Protein AF-A0A6N3B3M1-F1 (afdb_monomer)

Radius of gyration: 25.16 Å; Cα contacts (8 Å, |Δi|>4): 23; chains: 1; bounding box: 52×20×69 Å

Structure (mmCIF, N/CA/C/O backbone):
data_AF-A0A6N3B3M1-F1
#
_entry.id   AF-A0A6N3B3M1-F1
#
loop_
_atom_site.group_PDB
_atom_site.id
_atom_site.type_symbol
_atom_site.label_atom_id
_atom_site.label_alt_id
_atom_site.label_comp_id
_atom_site.label_asym_id
_atom_site.label_entity_id
_atom_site.label_seq_id
_atom_site.pdbx_PDB_ins_code
_atom_site.Cartn_x
_atom_site.Cartn_y
_atom_site.Cartn_z
_atom_site.occupancy
_atom_site.B_iso_or_equiv
_atom_site.auth_seq_id
_atom_site.auth_comp_id
_atom_site.auth_asym_id
_atom_site.auth_atom_id
_atom_site.pdbx_PDB_model_num
ATOM 1 N N . MET A 1 1 ? 2.260 12.592 3.455 1.00 60.28 1 MET A N 1
ATOM 2 C CA . MET A 1 1 ? 1.849 11.471 2.584 1.00 60.28 1 MET A CA 1
ATOM 3 C C . MET A 1 1 ? 2.572 10.211 3.037 1.00 60.28 1 MET A C 1
ATOM 5 O O . MET A 1 1 ? 3.797 10.239 3.058 1.00 60.28 1 MET A O 1
ATOM 9 N N . ALA A 1 2 ? 1.848 9.152 3.419 1.00 81.25 2 ALA A N 1
ATOM 10 C CA . ALA A 1 2 ? 2.432 7.887 3.896 1.00 81.25 2 ALA A CA 1
ATOM 11 C C . ALA A 1 2 ? 3.387 7.238 2.872 1.00 81.25 2 ALA A C 1
ATOM 13 O O . ALA A 1 2 ? 4.374 6.624 3.255 1.00 81.25 2 ALA A O 1
ATOM 14 N N . TYR A 1 3 ? 3.163 7.482 1.577 1.00 91.69 3 TYR A N 1
ATOM 15 C CA . TYR A 1 3 ? 3.923 6.864 0.487 1.00 91.69 3 TYR A CA 1
ATOM 16 C C . TYR A 1 3 ? 4.862 7.822 -0.256 1.00 91.69 3 TYR A C 1
ATOM 18 O O . TYR A 1 3 ? 5.368 7.472 -1.316 1.00 91.69 3 TYR A O 1
ATOM 26 N N . LYS A 1 4 ? 5.146 9.014 0.293 1.00 92.56 4 LYS A N 1
ATOM 27 C CA . LYS A 1 4 ? 5.888 10.089 -0.403 1.00 92.56 4 LYS A CA 1
ATOM 28 C C . LYS A 1 4 ? 7.195 9.620 -1.057 1.00 92.56 4 LYS A C 1
ATOM 30 O O . LYS A 1 4 ? 7.555 10.085 -2.132 1.00 92.56 4 LYS A O 1
ATOM 35 N N . TYR A 1 5 ? 7.945 8.750 -0.383 1.00 92.31 5 TYR A N 1
ATOM 36 C CA . TYR A 1 5 ? 9.223 8.248 -0.895 1.00 92.31 5 TYR A CA 1
ATOM 37 C C . TYR A 1 5 ? 9.047 7.166 -1.962 1.00 92.31 5 TYR A C 1
ATOM 39 O O . TYR A 1 5 ? 9.803 7.156 -2.927 1.00 92.31 5 TYR A O 1
ATOM 47 N N . MET A 1 6 ? 8.032 6.311 -1.828 1.00 91.88 6 MET A N 1
ATOM 48 C CA . MET A 1 6 ? 7.698 5.297 -2.831 1.00 91.88 6 MET A CA 1
ATOM 49 C C . MET A 1 6 ? 7.164 5.951 -4.109 1.00 91.88 6 MET A C 1
ATOM 51 O O . MET A 1 6 ? 7.585 5.590 -5.199 1.00 91.88 6 MET A O 1
ATOM 55 N N . GLU A 1 7 ? 6.323 6.980 -3.984 1.00 94.75 7 GLU A N 1
ATOM 56 C CA . GLU A 1 7 ? 5.840 7.779 -5.119 1.00 94.75 7 GLU A CA 1
ATOM 57 C C . GLU A 1 7 ? 7.009 8.421 -5.882 1.00 94.75 7 GLU A C 1
ATOM 59 O O . GLU A 1 7 ? 7.090 8.301 -7.102 1.00 94.75 7 GLU A O 1
ATOM 64 N N . LYS A 1 8 ? 7.989 8.989 -5.167 1.00 95.44 8 LYS A N 1
ATOM 65 C CA . LYS A 1 8 ? 9.218 9.514 -5.785 1.00 95.44 8 LYS A CA 1
ATOM 66 C C . LYS A 1 8 ? 10.064 8.443 -6.476 1.00 95.44 8 LYS A C 1
ATOM 68 O O . LYS A 1 8 ? 10.682 8.727 -7.498 1.00 95.44 8 LYS A O 1
ATOM 73 N N . GLN A 1 9 ? 10.135 7.234 -5.920 1.00 92.75 9 GLN A N 1
ATOM 74 C CA . GLN A 1 9 ? 10.850 6.121 -6.552 1.00 92.75 9 GLN A CA 1
ATOM 75 C C . GLN A 1 9 ? 10.151 5.668 -7.836 1.00 92.75 9 GLN A C 1
ATOM 77 O O . GLN A 1 9 ? 10.822 5.467 -8.844 1.00 92.75 9 GLN A O 1
ATOM 82 N N . VAL A 1 10 ? 8.817 5.592 -7.829 1.00 95.06 10 VAL A N 1
ATOM 83 C CA . VAL A 1 10 ? 8.008 5.301 -9.021 1.00 95.06 10 VAL A CA 1
ATOM 84 C C . VAL A 1 10 ? 8.226 6.366 -10.097 1.00 95.06 10 VAL A C 1
ATOM 86 O O . VAL A 1 10 ? 8.462 6.019 -11.251 1.00 95.06 10 VAL A O 1
ATOM 89 N N . GLU A 1 11 ? 8.205 7.652 -9.738 1.00 96.00 11 GLU A N 1
ATOM 90 C CA . GLU A 1 11 ? 8.479 8.755 -10.672 1.00 96.00 11 GLU A CA 1
ATOM 91 C C . GLU A 1 11 ? 9.893 8.674 -11.266 1.00 96.00 11 GLU A C 1
ATOM 93 O O . GLU A 1 11 ? 10.064 8.798 -12.480 1.00 96.00 11 GLU A O 1
ATOM 98 N N . GLY A 1 12 ? 10.907 8.420 -10.434 1.00 94.12 12 GLY A N 1
ATOM 99 C CA . GLY A 1 12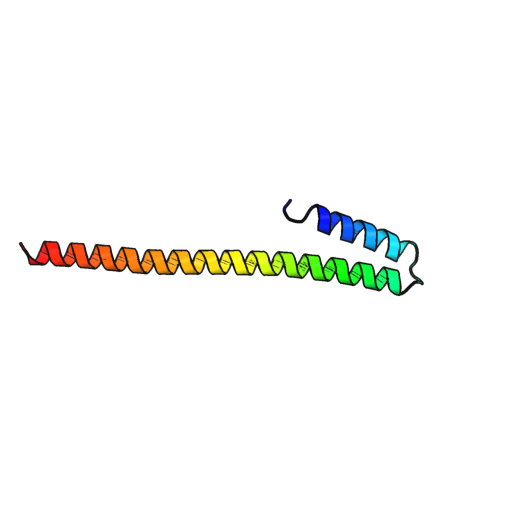 ? 12.291 8.270 -10.886 1.00 94.12 12 GLY A CA 1
ATOM 100 C C . GLY A 1 12 ? 12.489 7.060 -11.802 1.00 94.12 12 GLY A C 1
ATOM 101 O O . GLY A 1 12 ? 13.136 7.172 -12.845 1.00 94.12 12 GLY A O 1
ATOM 102 N N . ALA A 1 13 ? 11.894 5.918 -11.453 1.00 94.06 13 ALA A N 1
ATOM 103 C CA . ALA A 1 13 ? 11.936 4.708 -12.268 1.00 94.06 13 ALA A CA 1
ATOM 104 C C . ALA A 1 13 ? 11.191 4.892 -13.597 1.00 94.06 13 ALA A C 1
ATOM 106 O O . ALA A 1 13 ? 11.688 4.473 -14.641 1.00 94.06 13 ALA A O 1
ATOM 107 N N . LYS A 1 14 ? 10.051 5.594 -13.584 1.00 96.31 14 LYS A N 1
ATOM 108 C CA . LYS A 1 14 ? 9.303 5.954 -14.793 1.00 96.31 14 LYS A CA 1
ATOM 109 C C . LYS A 1 14 ? 10.143 6.815 -15.731 1.00 96.31 14 LYS A C 1
ATOM 111 O O . LYS A 1 14 ? 10.257 6.493 -16.908 1.00 96.31 14 LYS A O 1
ATOM 116 N N . ALA A 1 15 ? 10.786 7.858 -15.206 1.00 96.25 15 ALA A N 1
ATOM 117 C CA . ALA A 1 15 ? 11.648 8.729 -16.001 1.00 96.25 15 ALA A CA 1
ATOM 118 C C . ALA A 1 15 ? 12.824 7.961 -16.635 1.00 96.25 15 ALA A C 1
ATOM 120 O O . ALA A 1 15 ? 13.201 8.231 -17.775 1.00 96.25 15 ALA A O 1
ATOM 121 N N . LEU A 1 16 ? 13.391 6.979 -15.924 1.00 93.44 16 LEU A N 1
ATOM 122 C CA . LEU A 1 16 ? 14.437 6.103 -16.463 1.00 93.44 16 LEU A CA 1
ATOM 123 C C . LEU A 1 16 ? 13.909 5.163 -17.554 1.00 93.44 16 LEU A C 1
ATOM 125 O O . LEU A 1 16 ? 14.558 5.026 -18.592 1.00 93.44 16 LEU A O 1
ATOM 129 N N . ALA A 1 17 ? 12.738 4.557 -17.352 1.00 94.69 17 ALA A N 1
ATOM 130 C CA . ALA A 1 17 ? 12.099 3.686 -18.336 1.00 94.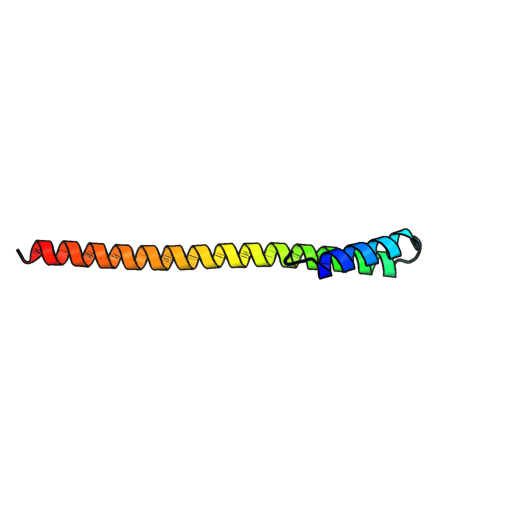69 17 ALA A CA 1
ATOM 131 C C . ALA A 1 17 ? 11.730 4.442 -19.624 1.00 94.69 17 ALA A C 1
ATOM 133 O O . ALA A 1 17 ? 11.957 3.938 -20.721 1.00 94.69 17 ALA A O 1
ATOM 134 N N . GLU A 1 18 ? 11.222 5.671 -19.503 1.00 94.50 18 GLU A N 1
ATOM 135 C CA . GLU A 1 18 ? 10.886 6.531 -20.644 1.00 94.50 18 GLU A CA 1
ATOM 136 C C . GLU A 1 18 ? 12.131 7.023 -21.391 1.00 94.50 18 GLU A C 1
ATOM 138 O O . GLU A 1 18 ? 12.130 7.091 -22.619 1.00 94.50 18 GLU A O 1
ATOM 143 N N . LYS A 1 19 ? 13.214 7.338 -20.668 1.00 96.50 19 LYS A N 1
ATOM 144 C CA . LYS A 1 19 ? 14.480 7.778 -21.272 1.00 96.50 19 LYS A CA 1
ATOM 145 C C . LYS A 1 19 ? 15.185 6.657 -22.039 1.00 96.50 19 LYS A C 1
ATOM 147 O O . LYS A 1 19 ? 15.846 6.925 -23.041 1.00 96.50 19 LYS A O 1
ATOM 152 N N . TYR A 1 20 ? 15.048 5.414 -21.582 1.00 94.44 20 TYR A N 1
ATOM 153 C CA . TYR A 1 20 ? 15.705 4.245 -22.166 1.00 94.44 20 TYR A CA 1
ATOM 154 C C . TYR A 1 20 ? 14.684 3.142 -22.488 1.00 94.44 20 TYR A C 1
ATOM 156 O O . TYR A 1 20 ? 14.728 2.061 -21.898 1.00 94.44 20 TYR A O 1
ATOM 164 N N . PRO A 1 21 ? 13.785 3.366 -23.467 1.00 92.12 21 PRO A N 1
ATOM 165 C CA . PRO A 1 21 ? 12.659 2.465 -23.727 1.00 92.12 21 PRO A CA 1
ATOM 166 C C . PRO A 1 21 ? 13.090 1.089 -24.251 1.00 92.12 21 PRO A C 1
ATOM 168 O O . PRO A 1 21 ? 12.334 0.128 -24.154 1.00 92.12 21 PRO A O 1
ATOM 171 N N . HIS A 1 22 ? 14.306 0.986 -24.790 1.00 95.19 22 HIS A N 1
ATOM 172 C CA . HIS A 1 22 ? 14.899 -0.247 -25.309 1.00 95.19 22 HIS A CA 1
ATOM 173 C C . HIS A 1 22 ? 15.560 -1.112 -24.223 1.00 95.19 22 HIS A C 1
ATOM 175 O O . HIS A 1 22 ? 15.937 -2.248 -24.500 1.00 95.19 22 HIS A O 1
ATOM 181 N N . MET A 1 23 ? 15.732 -0.598 -23.000 1.00 94.50 23 MET A N 1
ATOM 182 C CA . MET A 1 23 ? 16.322 -1.354 -21.897 1.00 94.50 23 MET A CA 1
ATOM 183 C C . MET A 1 23 ? 15.227 -1.973 -21.031 1.00 94.50 23 MET A C 1
ATOM 185 O O . MET A 1 23 ? 14.596 -1.290 -20.222 1.00 94.50 23 MET A O 1
ATOM 189 N N . GLN A 1 24 ? 15.056 -3.290 -21.157 1.00 93.81 24 GLN A N 1
ATOM 190 C CA . GLN A 1 24 ? 14.055 -4.049 -20.402 1.00 93.81 24 GLN A CA 1
ATOM 191 C C . GLN A 1 24 ? 14.203 -3.864 -18.884 1.00 93.81 24 GLN A C 1
ATOM 193 O O . GLN A 1 24 ? 13.215 -3.640 -18.194 1.00 93.81 24 GLN A O 1
ATOM 198 N N . THR A 1 25 ? 15.440 -3.822 -18.378 1.00 94.69 25 THR A N 1
ATOM 199 C CA . THR A 1 25 ? 15.737 -3.629 -16.951 1.00 94.69 25 THR A CA 1
ATOM 200 C C . THR A 1 25 ? 15.081 -2.379 -16.363 1.00 94.69 25 THR A C 1
ATOM 202 O O . THR A 1 25 ? 14.573 -2.422 -15.248 1.00 94.69 25 THR A O 1
ATOM 205 N N . HIS A 1 26 ? 15.046 -1.259 -17.092 1.00 93.19 26 HIS A N 1
ATOM 206 C CA . HIS A 1 26 ? 14.415 -0.035 -16.587 1.00 93.19 26 HIS A CA 1
ATOM 207 C C . HIS A 1 26 ? 12.889 -0.136 -16.560 1.00 93.19 26 HIS A C 1
ATOM 209 O O . HIS A 1 26 ? 12.259 0.394 -15.646 1.00 93.19 26 HIS A O 1
ATOM 215 N N . GLN A 1 27 ? 12.297 -0.851 -17.520 1.00 93.06 27 GLN A N 1
ATOM 216 C CA . GLN A 1 27 ? 10.863 -1.131 -17.504 1.00 93.06 27 GLN A CA 1
ATOM 217 C C . GLN A 1 27 ? 10.480 -2.051 -16.342 1.00 93.06 27 GLN A C 1
ATOM 219 O O . GLN A 1 27 ? 9.454 -1.826 -15.703 1.00 93.06 27 GLN A O 1
ATOM 224 N N . ASP A 1 28 ? 11.304 -3.059 -16.058 1.00 95.19 28 ASP A N 1
ATOM 225 C CA . ASP A 1 28 ? 11.062 -4.011 -14.973 1.00 95.19 28 ASP A CA 1
ATOM 226 C C . ASP A 1 28 ? 11.163 -3.321 -13.609 1.00 95.19 28 ASP A C 1
ATOM 228 O O . ASP A 1 28 ? 10.234 -3.418 -12.814 1.00 95.19 28 ASP A O 1
ATOM 232 N N . ILE A 1 29 ? 12.203 -2.505 -13.393 1.00 91.94 29 ILE A N 1
ATOM 233 C CA . ILE A 1 29 ? 12.351 -1.688 -12.176 1.00 91.94 29 ILE A CA 1
ATOM 234 C C . ILE A 1 29 ? 11.129 -0.778 -11.973 1.00 91.94 29 ILE A C 1
ATOM 236 O O . ILE A 1 29 ? 10.613 -0.659 -10.862 1.00 91.94 29 ILE A O 1
ATOM 240 N N . TYR A 1 30 ? 10.633 -0.136 -13.036 1.00 95.00 30 TYR A N 1
ATOM 241 C CA . TYR A 1 30 ? 9.424 0.682 -12.941 1.00 95.00 30 TYR A CA 1
ATOM 242 C C . TYR A 1 30 ? 8.198 -0.141 -12.516 1.00 95.00 30 TYR A C 1
ATOM 244 O O . TYR A 1 30 ? 7.487 0.270 -11.597 1.00 95.00 30 TYR A O 1
ATOM 252 N N . LYS A 1 31 ? 7.973 -1.308 -13.134 1.00 93.69 31 LYS A N 1
ATOM 253 C CA . LYS A 1 31 ? 6.864 -2.208 -12.775 1.00 93.69 31 LYS A CA 1
ATOM 254 C C . LYS A 1 31 ? 6.952 -2.669 -11.321 1.00 93.69 31 LYS A C 1
ATOM 256 O O . LYS A 1 31 ? 5.949 -2.601 -10.617 1.00 93.69 31 LYS A O 1
ATOM 261 N N . GLU A 1 32 ? 8.137 -3.063 -10.859 1.00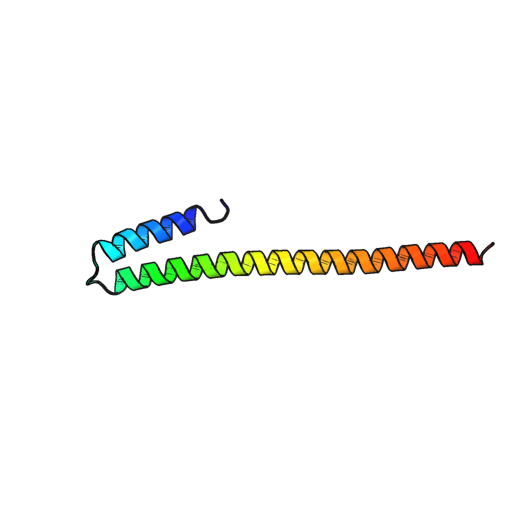 92.69 32 GLU A N 1
ATOM 262 C CA . GLU A 1 32 ? 8.363 -3.485 -9.472 1.00 92.69 32 GLU A CA 1
ATOM 263 C C . GLU A 1 32 ? 8.010 -2.373 -8.476 1.00 92.69 32 GLU A C 1
ATOM 265 O O . GLU A 1 32 ? 7.293 -2.608 -7.502 1.00 92.69 32 GLU A O 1
ATOM 270 N N . HIS A 1 33 ? 8.453 -1.136 -8.728 1.00 92.06 33 HIS A N 1
ATOM 271 C CA . HIS A 1 33 ? 8.133 -0.009 -7.849 1.00 92.06 33 HIS A CA 1
ATOM 272 C C . HIS A 1 33 ? 6.631 0.307 -7.809 1.00 92.06 33 HIS A C 1
ATOM 274 O O . HIS A 1 33 ? 6.112 0.647 -6.742 1.00 92.06 33 HIS A O 1
ATOM 280 N N . VAL A 1 34 ? 5.927 0.186 -8.941 1.00 93.56 34 VAL A N 1
ATOM 281 C CA . VAL A 1 34 ? 4.464 0.337 -8.994 1.00 93.56 34 VAL A CA 1
ATOM 282 C C . VAL A 1 34 ? 3.781 -0.758 -8.174 1.00 93.56 34 VAL A C 1
ATOM 284 O O . VAL A 1 34 ? 2.960 -0.446 -7.312 1.00 93.56 34 VAL A O 1
ATOM 287 N N . GLU A 1 35 ? 4.170 -2.019 -8.369 1.00 91.31 35 GLU A N 1
ATOM 288 C CA . GLU A 1 35 ? 3.580 -3.163 -7.669 1.00 91.31 35 GLU A CA 1
ATOM 289 C C . GLU A 1 35 ? 3.769 -3.069 -6.146 1.00 91.31 35 GLU A C 1
ATOM 291 O O . GLU A 1 35 ? 2.837 -3.310 -5.375 1.00 91.31 35 GLU A O 1
ATOM 296 N N . VAL A 1 36 ? 4.959 -2.670 -5.688 1.00 92.94 36 VAL A N 1
ATOM 297 C CA . VAL A 1 36 ? 5.237 -2.470 -4.258 1.00 92.94 36 VAL A CA 1
ATOM 298 C C . VAL A 1 36 ? 4.351 -1.369 -3.670 1.00 92.94 36 VAL A C 1
ATOM 300 O O . VAL A 1 36 ? 3.808 -1.541 -2.575 1.00 92.94 36 VAL A O 1
ATOM 303 N N . LEU A 1 37 ? 4.167 -0.254 -4.385 1.00 92.19 37 LEU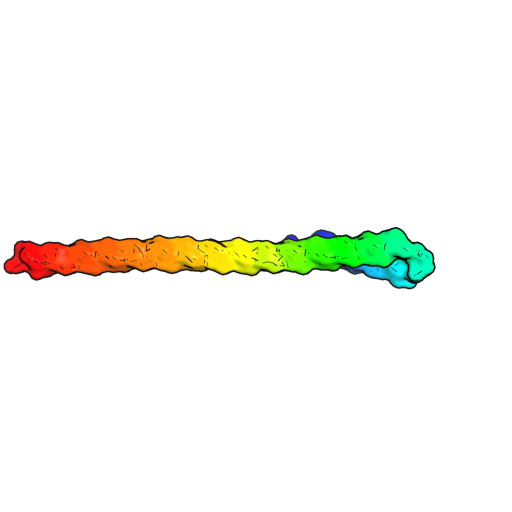 A N 1
ATOM 304 C CA . LEU A 1 37 ? 3.315 0.848 -3.933 1.00 92.19 37 LEU A CA 1
ATOM 305 C C . LEU A 1 37 ? 1.840 0.427 -3.829 1.00 92.19 37 LEU A C 1
ATOM 307 O O . LEU A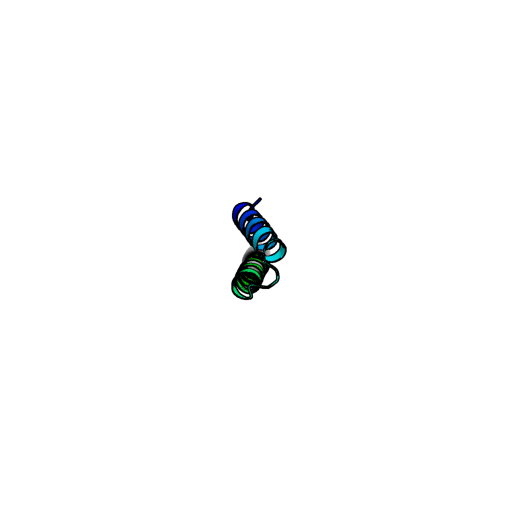 1 37 ? 1.166 0.785 -2.862 1.00 92.19 37 LEU A O 1
ATOM 311 N N . GLU A 1 38 ? 1.336 -0.333 -4.799 1.00 91.44 38 GLU A N 1
ATOM 312 C CA . GLU A 1 38 ? -0.038 -0.849 -4.784 1.00 91.44 38 GLU A CA 1
ATOM 313 C C . GLU A 1 38 ? -0.263 -1.832 -3.633 1.00 91.44 38 GLU A C 1
ATOM 315 O O . GLU A 1 38 ? -1.231 -1.690 -2.881 1.00 91.44 38 GLU A O 1
ATOM 320 N N . LYS A 1 39 ? 0.669 -2.769 -3.418 1.00 90.00 39 LYS A N 1
ATOM 321 C CA . LYS A 1 39 ? 0.609 -3.706 -2.286 1.00 90.00 39 LYS A CA 1
ATOM 322 C C . LYS A 1 39 ? 0.654 -2.991 -0.941 1.00 90.00 39 LYS A C 1
ATOM 324 O O . LYS A 1 39 ? -0.093 -3.364 -0.041 1.00 90.00 39 LYS A O 1
ATOM 329 N N . ALA A 1 40 ? 1.482 -1.955 -0.796 1.00 89.31 40 ALA A N 1
ATOM 330 C CA . ALA A 1 40 ? 1.552 -1.172 0.437 1.00 89.31 40 ALA A CA 1
ATOM 331 C C . ALA A 1 40 ? 0.215 -0.477 0.754 1.00 89.31 40 ALA A C 1
ATOM 333 O O . ALA A 1 40 ? -0.237 -0.502 1.898 1.00 89.31 40 ALA A O 1
ATOM 334 N N . LYS A 1 41 ? -0.453 0.085 -0.263 1.00 88.62 41 LYS A N 1
ATOM 335 C CA . LYS A 1 41 ? -1.785 0.695 -0.115 1.00 88.62 41 LYS A CA 1
ATOM 336 C C . LYS A 1 41 ? -2.846 -0.333 0.268 1.00 88.62 41 LYS A C 1
ATOM 338 O O . LYS A 1 41 ? -3.582 -0.116 1.228 1.00 88.62 41 LYS A O 1
ATOM 343 N N . ALA A 1 42 ? -2.883 -1.462 -0.439 1.00 90.12 42 ALA A N 1
ATOM 344 C CA . ALA A 1 42 ? -3.819 -2.544 -0.149 1.00 90.12 42 ALA A CA 1
ATOM 345 C C . ALA A 1 42 ? -3.618 -3.101 1.271 1.00 90.12 42 ALA A C 1
ATOM 347 O O . ALA A 1 42 ? -4.580 -3.341 1.996 1.00 90.12 42 ALA A O 1
ATOM 348 N N . PHE A 1 43 ? -2.367 -3.256 1.707 1.00 85.81 43 PHE A N 1
ATOM 349 C CA . PHE A 1 43 ? -2.057 -3.739 3.049 1.00 85.81 43 PHE A CA 1
ATOM 350 C C . PHE A 1 43 ? -2.524 -2.772 4.146 1.00 85.81 43 PHE A C 1
ATOM 352 O O . PHE A 1 43 ? -3.101 -3.209 5.142 1.00 85.81 43 PHE A O 1
ATOM 359 N N . ASP A 1 44 ? -2.363 -1.462 3.951 1.00 87.25 44 ASP A N 1
ATOM 360 C CA . ASP A 1 44 ? -2.879 -0.463 4.895 1.00 87.25 44 ASP A CA 1
ATOM 361 C C . ASP A 1 44 ? -4.414 -0.464 4.977 1.00 87.25 44 ASP A C 1
ATOM 363 O O . ASP A 1 44 ? -4.977 -0.227 6.050 1.00 87.25 44 ASP A O 1
ATOM 367 N N . GLU A 1 45 ? -5.116 -0.745 3.877 1.00 85.94 45 GLU A N 1
ATOM 368 C CA . GLU A 1 45 ? -6.572 -0.935 3.893 1.00 85.94 45 GLU A CA 1
ATOM 369 C C . GLU A 1 45 ? -6.975 -2.176 4.693 1.00 85.94 45 GLU A C 1
ATOM 371 O O . GLU A 1 45 ? -7.876 -2.094 5.531 1.00 85.94 45 GLU A O 1
ATOM 376 N N . VAL A 1 46 ? -6.260 -3.290 4.510 1.00 85.81 46 VAL A N 1
ATOM 377 C CA . VAL A 1 46 ? -6.472 -4.526 5.280 1.00 85.81 46 VAL A CA 1
ATOM 378 C C . VAL A 1 46 ? -6.229 -4.293 6.773 1.00 85.81 46 VAL A C 1
ATOM 380 O O . VAL A 1 46 ? -7.049 -4.699 7.598 1.00 85.81 46 VAL A O 1
ATOM 383 N N . ILE A 1 47 ? -5.159 -3.584 7.146 1.00 81.31 47 ILE A N 1
ATOM 384 C CA . ILE A 1 47 ? -4.891 -3.235 8.550 1.00 81.31 47 ILE A CA 1
ATOM 385 C C . ILE A 1 47 ? -6.030 -2.392 9.126 1.00 81.31 47 ILE A C 1
ATOM 387 O O . ILE A 1 47 ? -6.509 -2.676 10.225 1.00 81.31 47 ILE A O 1
ATOM 391 N N . LYS A 1 48 ? -6.490 -1.367 8.400 1.00 81.81 48 LYS A N 1
ATOM 392 C CA . LYS A 1 48 ? -7.595 -0.508 8.853 1.00 81.81 48 LYS A CA 1
ATOM 393 C C . LYS A 1 48 ? -8.895 -1.289 9.017 1.00 81.81 48 LYS A C 1
ATOM 395 O O . LYS A 1 48 ? -9.621 -1.047 9.979 1.00 81.81 48 LYS A O 1
ATOM 400 N N . ALA A 1 49 ? -9.197 -2.205 8.098 1.00 80.19 49 ALA A N 1
ATOM 401 C CA . ALA A 1 49 ? -10.363 -3.076 8.199 1.00 80.19 49 ALA A CA 1
ATOM 402 C C . ALA A 1 49 ? -10.265 -3.983 9.438 1.00 80.19 49 ALA A C 1
ATOM 404 O O . ALA A 1 49 ? -11.178 -3.990 10.260 1.00 80.19 49 ALA A O 1
ATOM 405 N N . SER A 1 50 ? -9.114 -4.626 9.651 1.00 74.62 50 SER A N 1
ATOM 406 C CA . SER A 1 50 ? -8.876 -5.494 10.812 1.00 74.62 50 SER A CA 1
ATOM 407 C C . SER A 1 50 ? -8.953 -4.744 12.149 1.00 74.62 50 SER A C 1
ATOM 409 O O . SER A 1 50 ? -9.494 -5.252 13.132 1.00 74.62 50 SER A O 1
ATOM 411 N N . GLN A 1 51 ? -8.453 -3.506 12.214 1.00 77.38 51 GLN A N 1
ATOM 412 C CA . GLN A 1 51 ? -8.576 -2.671 13.414 1.00 77.38 51 GLN A CA 1
ATOM 413 C C . GLN A 1 51 ? -10.036 -2.314 13.718 1.00 77.38 51 GLN A C 1
ATOM 415 O O . GLN A 1 51 ? -10.437 -2.315 14.885 1.00 77.38 51 GLN A O 1
ATOM 420 N N . LYS A 1 52 ? -10.843 -2.041 12.685 1.00 75.50 52 LYS A N 1
ATOM 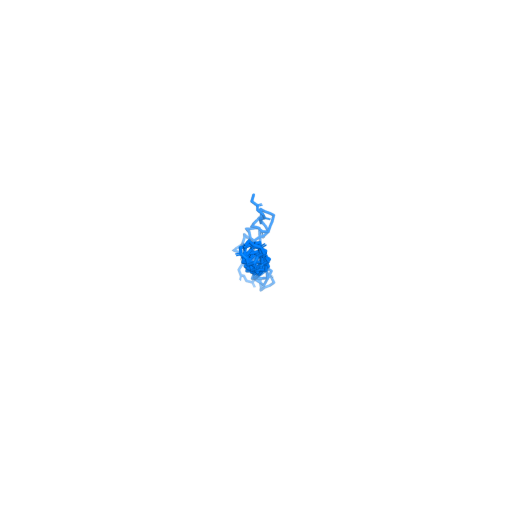421 C CA . LYS A 1 52 ? -12.280 -1.789 12.848 1.00 75.50 52 LYS A CA 1
ATOM 422 C C . LYS A 1 52 ? -13.003 -3.027 13.367 1.00 75.50 52 LYS A C 1
ATOM 424 O O . LYS A 1 52 ? -13.760 -2.901 14.321 1.00 75.50 52 LYS A O 1
A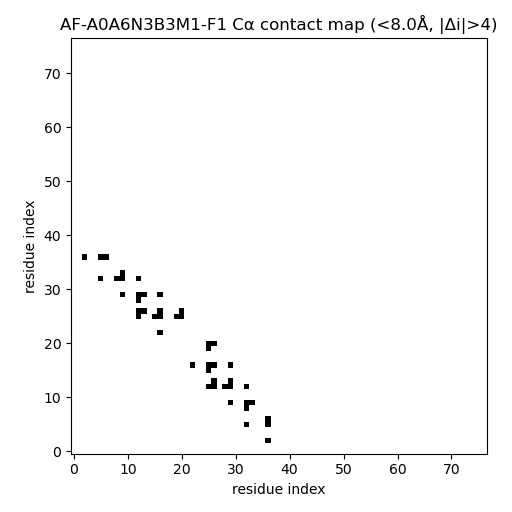TOM 429 N N . GLU A 1 53 ? -12.731 -4.204 12.809 1.00 73.25 53 GLU A N 1
ATOM 430 C CA . GLU A 1 53 ? -13.323 -5.471 13.265 1.00 73.25 53 GLU A CA 1
ATOM 431 C C . GLU A 1 53 ? -13.031 -5.745 14.743 1.00 73.25 53 GLU A C 1
ATOM 433 O O . GLU A 1 53 ? -13.966 -5.932 15.519 1.00 73.25 53 GLU A O 1
ATOM 438 N N . LYS A 1 54 ? -11.765 -5.635 15.172 1.00 74.00 54 LYS A N 1
ATOM 439 C CA . LYS A 1 54 ? -11.394 -5.772 16.595 1.00 74.00 54 LYS A CA 1
ATOM 440 C C . LYS A 1 54 ? -12.138 -4.784 17.491 1.00 74.00 54 LYS A C 1
ATOM 442 O O . LYS A 1 54 ? -12.530 -5.125 18.604 1.00 74.00 54 LYS A O 1
ATOM 447 N N . THR A 1 55 ? -12.332 -3.559 17.006 1.00 80.75 55 THR A N 1
ATOM 448 C CA . THR A 1 55 ? -13.072 -2.528 17.742 1.00 80.75 55 THR A CA 1
ATOM 449 C C . THR A 1 55 ? -14.549 -2.910 17.880 1.00 80.75 55 THR A C 1
ATOM 451 O O . THR A 1 55 ? -15.104 -2.792 18.970 1.00 80.75 55 THR A O 1
ATOM 454 N N . TYR A 1 56 ? -15.186 -3.412 16.817 1.00 72.31 56 TYR A N 1
ATOM 455 C CA . TYR A 1 56 ? -16.583 -3.858 16.857 1.00 72.31 56 TYR A CA 1
ATOM 456 C C . TYR A 1 56 ? -16.790 -5.088 17.750 1.00 72.31 56 TYR A C 1
ATOM 458 O O . TYR A 1 56 ? -17.767 -5.123 18.498 1.00 72.31 56 TYR A O 1
ATOM 466 N N . GLU A 1 57 ? -15.870 -6.056 17.742 1.00 77.75 57 GLU A N 1
ATOM 467 C CA . GLU A 1 57 ? -15.906 -7.205 18.660 1.00 77.75 57 GLU A CA 1
ATOM 468 C C . GLU A 1 57 ? -15.820 -6.761 20.126 1.00 77.75 57 GLU A C 1
ATOM 470 O O . GLU A 1 57 ? -16.636 -7.166 20.959 1.00 77.75 57 GLU A O 1
ATOM 475 N N . GLN A 1 58 ? -14.873 -5.870 20.445 1.00 78.25 58 GLN A N 1
ATOM 476 C CA . GLN A 1 58 ? -14.729 -5.306 21.790 1.00 78.25 58 GLN A CA 1
ATOM 477 C C . GLN A 1 58 ? -15.981 -4.534 22.225 1.00 78.25 58 GLN A C 1
ATOM 479 O O . GLN A 1 58 ? -16.405 -4.651 23.380 1.00 78.25 58 GLN A O 1
ATOM 484 N N . LEU A 1 59 ? -16.593 -3.781 21.306 1.00 81.94 59 LEU A N 1
ATOM 485 C CA . LEU A 1 59 ? -17.823 -3.028 21.548 1.00 81.94 59 LEU A CA 1
ATOM 486 C C . LEU A 1 59 ? -19.017 -3.960 21.816 1.00 81.94 59 LEU A C 1
ATOM 488 O O . LEU A 1 59 ? -19.780 -3.733 22.752 1.00 81.94 59 LEU A O 1
ATOM 492 N N . GLY A 1 60 ? -19.154 -5.039 21.040 1.00 80.12 60 GLY A N 1
ATOM 493 C CA . GLY A 1 60 ? -20.196 -6.051 21.234 1.00 80.12 60 GLY A CA 1
ATOM 494 C C . GLY A 1 60 ? -20.070 -6.775 22.576 1.00 80.12 60 GLY A C 1
ATOM 495 O O . GLY A 1 60 ? -21.064 -6.957 23.285 1.00 80.12 60 GLY A O 1
ATOM 496 N N . PHE A 1 61 ? -18.842 -7.119 22.975 1.00 80.69 61 PHE A N 1
ATOM 497 C CA . PHE A 1 61 ? -18.569 -7.720 24.281 1.00 80.69 61 PHE A CA 1
ATOM 498 C C . PHE A 1 61 ? -18.910 -6.769 25.439 1.00 80.69 61 PHE A C 1
ATOM 500 O O . PHE A 1 61 ? -19.596 -7.158 26.386 1.00 80.69 61 PHE A O 1
ATOM 507 N N . THR A 1 62 ? -18.487 -5.503 25.358 1.00 82.25 62 THR A N 1
ATOM 508 C CA . THR A 1 62 ? -18.787 -4.506 26.402 1.00 82.25 62 THR A CA 1
ATOM 509 C C . THR A 1 62 ? -20.276 -4.189 26.496 1.00 82.25 62 THR A C 1
ATOM 511 O O . THR A 1 62 ? -20.800 -4.146 27.607 1.00 82.25 62 THR A O 1
ATOM 514 N N . ALA A 1 63 ? -20.976 -4.040 25.369 1.00 83.62 63 ALA A N 1
ATOM 515 C CA . ALA A 1 63 ? -22.424 -3.834 25.351 1.00 83.62 63 ALA A CA 1
ATOM 516 C C . ALA A 1 63 ? -23.180 -5.016 25.981 1.00 83.62 63 ALA A C 1
ATOM 518 O O . ALA A 1 63 ? -24.085 -4.809 26.788 1.00 83.62 63 ALA A O 1
ATOM 519 N N . SER A 1 64 ? -22.764 -6.251 25.680 1.00 84.06 64 SER A N 1
ATOM 520 C CA . SER A 1 64 ? -23.353 -7.465 26.265 1.00 84.06 64 SER A CA 1
ATOM 521 C C . SER A 1 64 ? -23.133 -7.539 27.778 1.00 84.06 64 SER A C 1
ATOM 523 O O . SER A 1 64 ? -24.050 -7.900 28.520 1.00 84.06 64 SER A O 1
ATOM 525 N N . ARG A 1 65 ? -21.941 -7.151 28.254 1.00 89.38 65 ARG A N 1
ATOM 526 C CA . ARG A 1 65 ? -21.632 -7.069 29.689 1.00 89.38 65 ARG A CA 1
ATOM 527 C C . ARG A 1 65 ? -22.518 -6.042 30.395 1.00 89.38 65 ARG A C 1
ATOM 529 O O . ARG A 1 65 ? -23.152 -6.388 31.385 1.00 89.38 65 ARG A O 1
ATOM 536 N N . ILE A 1 66 ? -22.609 -4.824 29.857 1.00 89.69 66 ILE A N 1
ATOM 537 C CA . ILE A 1 66 ? -23.432 -3.742 30.425 1.00 89.69 66 ILE A CA 1
ATOM 538 C C . ILE A 1 66 ? -24.910 -4.142 30.460 1.00 89.69 66 ILE A C 1
ATOM 540 O O . ILE A 1 66 ? -25.576 -3.944 31.471 1.00 89.69 66 ILE A O 1
ATOM 544 N N . ALA A 1 67 ? -25.425 -4.736 29.380 1.00 85.12 67 ALA A N 1
ATOM 545 C CA . ALA A 1 67 ? -26.800 -5.219 29.343 1.00 85.12 67 ALA A CA 1
ATOM 546 C C . ALA A 1 67 ? -27.039 -6.289 30.420 1.00 85.12 67 ALA A C 1
ATOM 548 O O . ALA A 1 67 ? -28.026 -6.215 31.145 1.00 85.12 67 ALA A O 1
ATOM 549 N N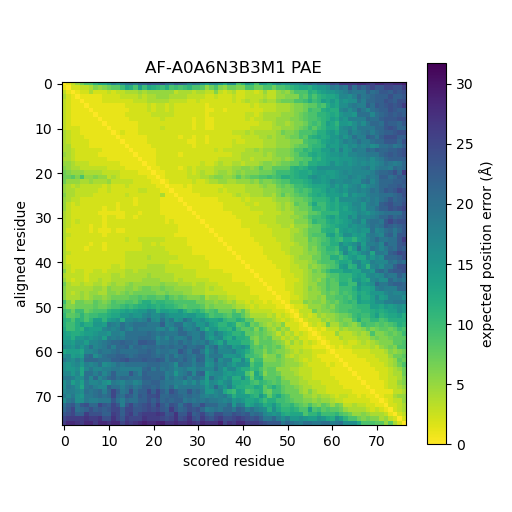 . SER A 1 68 ? -26.120 -7.247 30.567 1.00 86.25 68 SER A N 1
ATOM 550 C CA . SER A 1 68 ? -26.219 -8.301 31.586 1.00 86.25 68 SER A CA 1
ATOM 551 C C . SER A 1 68 ? -26.207 -7.738 33.011 1.00 86.25 68 SER A C 1
ATOM 553 O O . SER A 1 68 ? -26.980 -8.194 33.849 1.00 86.25 68 SER A O 1
ATOM 555 N N . GLU A 1 69 ? -25.368 -6.734 33.280 1.00 89.12 69 GLU A N 1
ATOM 556 C CA . GLU A 1 69 ? -25.326 -6.020 34.564 1.00 89.12 69 GLU A CA 1
ATOM 557 C C . GLU A 1 69 ? -26.645 -5.285 34.835 1.00 89.12 69 GLU A C 1
ATOM 559 O O . GLU A 1 69 ? -27.244 -5.482 35.888 1.00 89.12 69 GLU A O 1
ATOM 564 N N . TYR A 1 70 ? -27.167 -4.548 33.850 1.00 85.44 70 TYR A N 1
ATOM 565 C CA . TYR A 1 70 ? -28.456 -3.859 33.963 1.00 85.44 70 TYR A CA 1
ATOM 566 C C . TYR A 1 70 ? -29.615 -4.815 34.286 1.00 85.44 70 TYR A C 1
ATOM 568 O O . TYR A 1 70 ? -30.435 -4.529 35.158 1.00 85.44 70 TYR A O 1
ATOM 576 N N . TRP A 1 71 ? -29.694 -5.961 33.600 1.00 83.25 71 TRP A N 1
ATOM 577 C CA . TRP A 1 71 ? -30.746 -6.952 33.851 1.00 83.25 71 TRP A CA 1
ATOM 578 C C . TRP A 1 71 ? -30.606 -7.631 35.217 1.00 83.25 71 TRP A C 1
ATOM 580 O O . TRP A 1 71 ? -31.622 -7.960 35.823 1.00 83.25 71 TRP A O 1
ATOM 590 N N . ARG A 1 72 ? -29.375 -7.812 35.709 1.00 80.62 72 ARG A N 1
ATOM 591 C CA . ARG A 1 72 ? -29.096 -8.391 37.028 1.00 80.62 72 ARG A CA 1
ATOM 592 C C . ARG A 1 72 ? -29.475 -7.451 38.170 1.00 80.62 72 ARG A C 1
ATOM 594 O O . ARG A 1 72 ? -30.031 -7.909 39.164 1.00 80.62 72 ARG A O 1
ATOM 601 N N . ASP A 1 73 ? -29.189 -6.161 38.034 1.00 80.56 73 ASP A N 1
ATOM 602 C CA . ASP A 1 73 ? -29.583 -5.164 39.035 1.00 80.56 73 ASP A CA 1
ATOM 603 C C . ASP A 1 73 ? -31.110 -5.067 39.120 1.00 80.56 73 ASP A C 1
ATOM 605 O O . ASP A 1 73 ? -31.679 -5.100 40.205 1.00 80.56 73 ASP A O 1
ATOM 609 N N . LYS A 1 74 ? -31.792 -5.083 37.970 1.00 72.50 74 LYS A N 1
ATOM 610 C CA . LYS A 1 74 ? -33.258 -5.012 37.890 1.00 72.50 74 LYS A CA 1
ATOM 611 C C . LYS A 1 74 ? -33.993 -6.267 38.376 1.00 72.50 74 LYS A C 1
ATOM 613 O O . LYS A 1 74 ? -35.208 -6.228 38.526 1.00 72.50 74 LYS A O 1
ATOM 618 N N . SER A 1 75 ? -33.288 -7.386 38.539 1.00 68.81 75 SER A N 1
ATOM 619 C CA . SER A 1 75 ? -33.839 -8.637 39.073 1.00 68.81 75 SER A CA 1
ATOM 620 C C . SER A 1 75 ? -33.571 -8.830 40.570 1.00 68.81 75 SER A C 1
ATOM 622 O O . SER A 1 75 ? -34.008 -9.834 41.124 1.00 68.81 75 SER A O 1
ATOM 624 N N . ASN A 1 76 ? -32.789 -7.938 41.188 1.00 66.44 76 ASN A N 1
ATOM 625 C CA . ASN A 1 76 ? -32.479 -7.947 42.621 1.00 66.44 76 ASN A CA 1
ATOM 626 C C . ASN A 1 76 ? -33.281 -6.893 43.418 1.00 66.44 76 ASN A C 1
ATOM 628 O O . ASN A 1 76 ? -33.115 -6.836 44.636 1.00 66.44 76 ASN A O 1
ATOM 632 N N . ASP A 1 77 ? -34.132 -6.114 42.741 1.00 54.50 77 ASP A N 1
ATOM 633 C CA . ASP A 1 77 ? -35.228 -5.304 43.304 1.00 54.50 77 ASP A CA 1
ATOM 634 C C . ASP A 1 77 ? -36.560 -6.074 43.212 1.00 54.50 77 ASP A C 1
ATOM 636 O O . ASP A 1 77 ? -37.386 -5.954 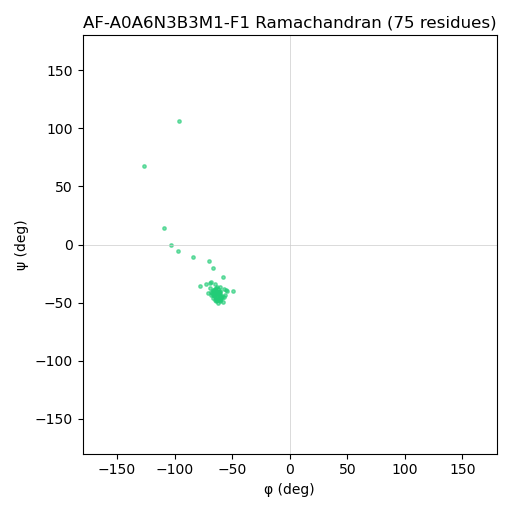44.147 1.00 54.50 77 ASP A O 1
#

Organism: Staphylococcus simulans (NCBI:txid1286)

Solvent-accessible surface area (backbone atoms only — not comparable to full-atom values): 4185 Å² total; per-residue (Å²): 116,100,52,56,66,54,54,51,48,30,52,53,29,42,54,47,18,68,74,38,73,87,40,63,67,36,46,49,53,22,50,52,41,47,52,53,51,52,51,53,53,53,49,54,52,50,51,54,52,53,55,49,50,57,48,52,54,52,49,52,53,50,53,52,50,53,52,52,51,54,56,52,58,68,69,74,112

Secondary structure (DSSP, 8-state):
-TTHHHHHHHHHHHHHHHH-TT-HHHHHHHHHHHHHHHHHHHHHHHHHHHHHHHHHHHHHHHHHHHHHHHHHHTT--

Foldseek 3Di:
DVCVVLVVQLVVLVVVCVVCVVDVVSVVSNVVSVVVSVVVVVVVVVVVVVVVVVVVVVVVVVVVVVVVVVVVVVVVD

pLDDT: mean 86.64, std 8.86, range [54.5, 96.5]

Mean predicted aligned error: 8.93 Å

Sequence (77 aa):
MAYKYMEKQVEGAKALAEKYPHMQTHQDIYKEHVEVLEKAKAFDEVIKASQKEKTYEQLGFTASRIASEYWRDKSND

Nearest PDB structures (foldseek):
  2g0u-assembly1_A  TM=8.300E-01  e=2.499E+00  Burkholderia pseudomallei